Protein AF-A0A924V904-F1 (afdb_monomer)

Radius of gyration: 12.65 Å; Cα contacts (8 Å, |Δi|>4): 140; chains: 1; bounding box: 30×32×30 Å

Solvent-accessible surface area (backbone atoms only — not comparable to full-atom values): 4810 Å² total; per-residue (Å²): 133,86,78,77,81,70,84,71,75,89,46,71,84,66,39,58,74,36,45,29,16,42,66,71,53,57,96,87,47,38,48,32,30,26,78,40,76,42,80,44,97,46,92,87,53,71,69,54,40,28,32,32,32,29,73,87,79,64,50,72,48,76,44,54,52,69,55,63,67,36,69,84,48,22,41,87,35,93,116

pLDDT: mean 85.97, std 13.64, range [32.22, 96.38]

Foldseek 3Di:
DDDPPPPDDPAVVVQAQWKKAFPDDDPPQGIKGFPDFDQDPDNPDGGQKTWIAGPPPRDIDIDGVVVCVDPNTMDTDDD

Mean predicted aligned error: 5.71 Å

Sequence (79 aa):
MTITLKSIPRNPKKLLNSKWTAVRPSNKEKHFMVVKLIAPEQPTMPIEWVELEAVHSKCTQILAWRALIDPANWLQGWQ

Secondary structure (DSSP, 8-state):
----------SGGGTTT-EEEEEEEETTEEEEEEEEEPPPSSTTSPP-EEEEEETTT--EEEEEGGGGG-TTTEEES--

Structure (mmCIF, N/CA/C/O backbone):
data_AF-A0A924V904-F1
#
_entry.id   AF-A0A924V904-F1
#
loop_
_atom_site.group_PDB
_atom_site.id
_atom_site.type_symbol
_atom_site.label_atom_id
_atom_site.label_alt_id
_atom_site.label_comp_id
_atom_site.label_asym_id
_atom_site.label_entity_id
_atom_site.label_seq_id
_atom_site.pdbx_PDB_ins_code
_atom_site.Cartn_x
_atom_site.Cartn_y
_atom_site.Cartn_z
_atom_site.occupancy
_atom_site.B_iso_or_equiv
_atom_site.auth_seq_id
_atom_site.auth_comp_id
_atom_site.auth_asym_id
_atom_site.auth_atom_id
_atom_site.pdbx_PDB_model_num
ATOM 1 N N . MET A 1 1 ? 8.580 -19.686 -13.632 1.00 34.78 1 MET A N 1
ATOM 2 C CA . MET A 1 1 ? 9.289 -18.862 -12.629 1.00 34.78 1 MET A CA 1
ATOM 3 C C . MET A 1 1 ? 8.337 -18.656 -11.463 1.00 34.78 1 MET A C 1
ATOM 5 O O . MET A 1 1 ? 7.353 -17.946 -11.608 1.00 34.78 1 MET A O 1
ATOM 9 N N . THR A 1 2 ? 8.532 -19.390 -10.372 1.00 32.22 2 THR A N 1
ATOM 10 C CA . THR A 1 2 ? 7.660 -19.365 -9.190 1.00 32.22 2 THR A CA 1
ATOM 11 C C . THR A 1 2 ? 7.892 -18.076 -8.416 1.00 32.22 2 THR A C 1
ATOM 13 O O . THR A 1 2 ? 8.933 -17.900 -7.791 1.00 32.22 2 THR A O 1
ATOM 16 N N . ILE A 1 3 ? 6.931 -17.159 -8.494 1.00 47.84 3 ILE A N 1
ATOM 17 C CA . ILE A 1 3 ? 6.921 -15.938 -7.691 1.00 47.84 3 ILE A CA 1
ATOM 18 C C . ILE A 1 3 ? 6.715 -16.376 -6.239 1.00 47.84 3 ILE A C 1
ATOM 20 O O . ILE A 1 3 ? 5.662 -16.910 -5.892 1.00 47.84 3 ILE A O 1
ATOM 24 N N . THR A 1 4 ? 7.741 -16.223 -5.405 1.00 44.50 4 THR A N 1
ATOM 25 C CA . THR A 1 4 ? 7.664 -16.467 -3.964 1.00 44.50 4 THR A CA 1
ATOM 26 C C . THR A 1 4 ? 6.496 -15.662 -3.400 1.00 44.50 4 THR A C 1
ATOM 28 O O . THR A 1 4 ? 6.512 -14.432 -3.461 1.00 44.50 4 THR A O 1
ATOM 31 N N . LEU A 1 5 ? 5.475 -16.343 -2.868 1.00 51.88 5 LEU A N 1
ATOM 32 C CA . LEU A 1 5 ? 4.340 -15.715 -2.191 1.00 51.88 5 LEU A CA 1
ATOM 33 C C . LEU A 1 5 ? 4.852 -15.026 -0.921 1.00 51.88 5 LEU A C 1
ATOM 35 O O . LEU A 1 5 ? 4.862 -15.600 0.168 1.00 51.88 5 LEU A O 1
ATOM 39 N N . LYS A 1 6 ? 5.308 -13.781 -1.059 1.00 57.72 6 LYS A N 1
ATOM 40 C CA . LYS A 1 6 ? 5.491 -12.888 0.079 1.00 57.72 6 LYS A CA 1
ATOM 41 C C . LYS A 1 6 ? 4.119 -12.761 0.736 1.00 57.72 6 LYS A C 1
ATOM 43 O O . LYS A 1 6 ? 3.147 -12.449 0.055 1.00 57.72 6 LYS A O 1
ATOM 48 N N . SER A 1 7 ? 4.025 -13.118 2.016 1.00 62.56 7 SER A N 1
ATOM 49 C CA . SER A 1 7 ? 2.751 -13.215 2.735 1.00 62.56 7 SER A CA 1
ATOM 50 C C . SER A 1 7 ? 2.000 -11.887 2.668 1.00 62.56 7 SER A C 1
ATOM 52 O O . SER A 1 7 ? 2.350 -10.928 3.361 1.00 62.56 7 SER A O 1
ATOM 54 N N . ILE A 1 8 ? 0.987 -11.825 1.803 1.00 68.25 8 ILE A N 1
ATOM 55 C CA . ILE A 1 8 ? 0.189 -10.621 1.625 1.00 68.25 8 ILE A CA 1
ATOM 56 C C . ILE A 1 8 ? -0.603 -10.387 2.917 1.00 68.25 8 ILE A C 1
ATOM 58 O O . ILE A 1 8 ? -1.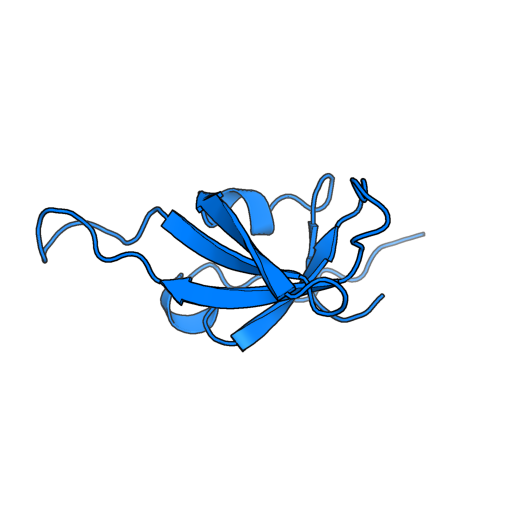353 -11.274 3.349 1.00 68.25 8 ILE A O 1
ATOM 62 N N . PRO A 1 9 ? -0.463 -9.216 3.564 1.00 68.25 9 PRO A N 1
ATOM 63 C CA . PRO A 1 9 ? -1.197 -8.929 4.784 1.00 68.25 9 PRO A CA 1
ATOM 64 C C . PRO A 1 9 ? -2.709 -8.919 4.518 1.00 68.25 9 PRO A C 1
ATOM 66 O O . PRO A 1 9 ? -3.231 -8.054 3.826 1.00 68.25 9 PRO A O 1
ATOM 69 N N . ARG A 1 10 ? -3.428 -9.869 5.130 1.00 74.31 10 ARG A N 1
ATOM 70 C CA . ARG A 1 10 ? -4.904 -9.964 5.088 1.00 74.31 10 ARG A CA 1
ATOM 71 C C . ARG A 1 10 ? -5.609 -9.049 6.093 1.00 74.31 10 ARG A C 1
ATOM 73 O O . ARG A 1 10 ? -6.825 -9.098 6.225 1.00 74.31 10 ARG A O 1
ATOM 80 N N . ASN A 1 11 ? -4.842 -8.266 6.848 1.00 83.81 11 ASN A N 1
ATOM 81 C CA . ASN A 1 11 ? -5.370 -7.316 7.814 1.00 83.81 11 ASN A CA 1
ATOM 82 C C . ASN A 1 11 ? -5.103 -5.896 7.295 1.00 83.81 11 ASN A C 1
ATOM 84 O O . ASN A 1 11 ? -3.927 -5.533 7.182 1.00 83.81 11 ASN A O 1
ATOM 88 N N . PRO A 1 12 ? -6.145 -5.083 7.041 1.00 84.44 12 PRO A N 1
ATOM 89 C CA . PRO A 1 12 ? -5.977 -3.741 6.497 1.00 84.44 12 PRO A CA 1
ATOM 90 C C . PRO A 1 12 ? -5.131 -2.840 7.401 1.00 84.44 12 PRO A C 1
ATOM 92 O O . PRO A 1 12 ? -4.370 -2.018 6.905 1.00 84.44 12 PRO A O 1
ATOM 95 N N . LYS A 1 13 ? -5.141 -3.058 8.724 1.00 86.44 13 LYS A N 1
ATOM 96 C CA . LYS A 1 13 ? -4.292 -2.307 9.667 1.00 86.44 13 LYS A CA 1
ATOM 97 C C . LYS A 1 13 ? -2.795 -2.486 9.405 1.00 86.44 13 LYS A C 1
ATOM 99 O O . LYS A 1 13 ? -2.016 -1.591 9.704 1.00 86.44 13 LYS A O 1
ATOM 104 N N . LYS A 1 14 ? -2.389 -3.623 8.827 1.00 88.12 14 LYS A N 1
ATOM 105 C CA . LYS A 1 14 ? -0.991 -3.908 8.460 1.00 88.12 14 LYS A CA 1
ATOM 106 C C . LYS A 1 14 ? -0.599 -3.342 7.092 1.00 88.12 14 LYS A C 1
ATOM 108 O O . LYS A 1 14 ? 0.559 -3.473 6.707 1.00 88.12 14 LYS A O 1
ATOM 113 N N . LEU A 1 15 ? -1.544 -2.761 6.350 1.00 90.75 15 LEU A N 1
ATOM 114 C CA . LEU A 1 15 ? -1.260 -2.161 5.051 1.00 90.75 15 LEU A CA 1
ATOM 115 C C . LEU A 1 15 ? -0.670 -0.767 5.179 1.00 90.75 15 LEU A C 1
ATOM 117 O O . LEU A 1 15 ? 0.026 -0.353 4.265 1.00 90.75 15 LEU A O 1
ATOM 121 N N . LEU A 1 16 ? -0.890 -0.049 6.278 1.00 92.56 16 LEU A N 1
ATOM 122 C CA . LEU A 1 16 ? -0.316 1.283 6.441 1.00 92.56 16 LEU A CA 1
ATOM 123 C C . LEU A 1 16 ? 1.218 1.235 6.298 1.00 92.56 16 LEU A C 1
ATOM 125 O O . LEU A 1 16 ? 1.875 0.395 6.912 1.00 92.56 16 LEU A O 1
ATOM 129 N N . ASN A 1 17 ? 1.780 2.114 5.466 1.00 92.56 17 ASN A N 1
ATOM 130 C CA . ASN A 1 17 ? 3.201 2.182 5.091 1.00 92.56 17 ASN A CA 1
ATOM 131 C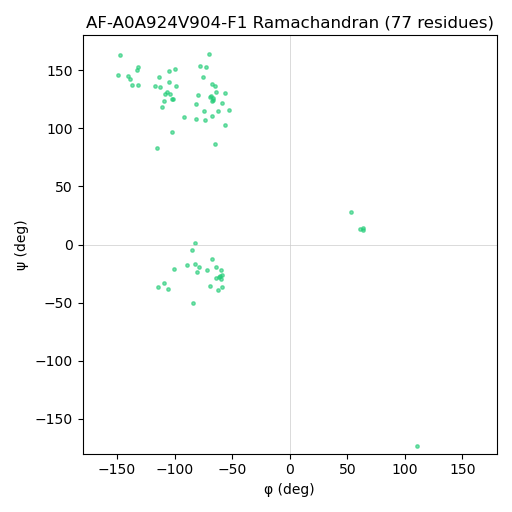 C . ASN A 1 17 ? 3.748 0.957 4.332 1.00 92.56 17 ASN A C 1
ATOM 133 O O . ASN A 1 17 ? 4.964 0.807 4.163 1.00 92.56 17 ASN A O 1
ATOM 137 N N . SER A 1 18 ? 2.877 0.065 3.853 1.00 92.81 18 SER A N 1
ATOM 138 C CA . SER A 1 18 ? 3.293 -1.042 2.992 1.00 92.81 18 SER A CA 1
ATOM 139 C C . SER A 1 18 ? 3.593 -0.557 1.572 1.00 92.81 18 SER A C 1
ATOM 141 O O . SER A 1 18 ? 2.958 0.363 1.054 1.00 92.81 18 SER A O 1
ATOM 143 N N . LYS A 1 19 ? 4.606 -1.177 0.962 1.00 94.00 19 LYS A N 1
ATOM 144 C CA . LYS A 1 19 ? 5.156 -0.826 -0.352 1.00 94.00 19 LYS A CA 1
ATOM 145 C C . LYS A 1 19 ? 4.579 -1.742 -1.423 1.00 94.00 19 LYS A C 1
ATOM 147 O O . LYS A 1 19 ? 4.551 -2.957 -1.210 1.00 94.00 19 LYS A O 1
ATOM 152 N N . TRP A 1 20 ? 4.203 -1.172 -2.560 1.00 94.00 20 TRP A N 1
ATOM 153 C CA . TRP A 1 20 ? 3.560 -1.883 -3.657 1.00 94.00 20 TRP A CA 1
ATOM 154 C C . TRP A 1 20 ? 4.104 -1.443 -5.014 1.00 94.00 20 TRP A C 1
ATOM 156 O O . TRP A 1 20 ? 4.358 -0.264 -5.251 1.00 94.00 20 TRP A O 1
ATOM 166 N N . THR A 1 21 ? 4.240 -2.406 -5.914 1.00 93.31 21 THR A N 1
ATOM 167 C CA . THR A 1 21 ? 4.560 -2.216 -7.323 1.00 93.31 21 THR A CA 1
ATOM 168 C C . THR A 1 21 ? 3.311 -2.541 -8.141 1.00 93.31 21 THR A C 1
ATOM 170 O O . THR A 1 21 ? 2.790 -3.653 -8.05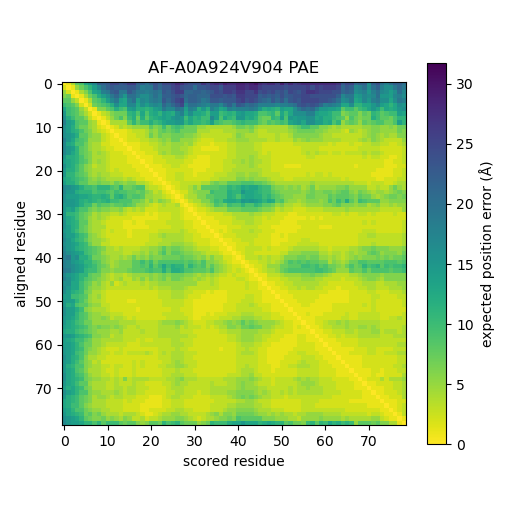3 1.00 93.31 21 THR A O 1
ATOM 173 N N . ALA A 1 22 ? 2.842 -1.599 -8.957 1.00 93.00 22 ALA A N 1
ATOM 174 C CA . ALA A 1 22 ? 1.802 -1.854 -9.946 1.00 93.00 22 ALA A CA 1
ATOM 175 C C . ALA A 1 22 ? 2.360 -2.750 -11.062 1.00 93.00 22 ALA A C 1
ATOM 177 O O . ALA A 1 22 ? 3.389 -2.441 -11.668 1.00 93.00 22 ALA A O 1
ATOM 178 N N . VAL A 1 23 ? 1.675 -3.858 -11.349 1.00 92.00 23 VAL A N 1
ATOM 179 C CA . VAL A 1 23 ? 2.024 -4.774 -12.451 1.00 92.00 23 VAL A CA 1
ATOM 180 C C . VAL A 1 23 ? 1.762 -4.112 -13.800 1.00 92.00 23 VAL A C 1
ATOM 182 O O . VAL A 1 23 ? 2.515 -4.300 -14.754 1.00 92.00 23 VAL A O 1
ATOM 185 N N . ARG A 1 24 ? 0.700 -3.307 -13.866 1.00 88.25 24 ARG A N 1
ATOM 186 C CA . ARG A 1 24 ? 0.311 -2.515 -15.032 1.00 88.25 24 ARG A CA 1
ATOM 187 C C . ARG A 1 24 ? 0.424 -1.031 -14.672 1.00 88.25 24 ARG A C 1
ATOM 189 O O . ARG A 1 24 ? -0.570 -0.447 -14.245 1.00 88.25 24 ARG A O 1
ATOM 196 N N . PRO A 1 25 ? 1.624 -0.431 -14.763 1.00 82.44 25 PRO A N 1
ATOM 197 C CA . PRO A 1 25 ? 1.807 0.971 -14.416 1.00 82.44 25 PRO A CA 1
ATOM 198 C C . PRO A 1 25 ? 1.009 1.859 -15.374 1.00 82.44 25 PRO A C 1
ATOM 200 O O . PRO A 1 25 ? 1.107 1.720 -16.594 1.00 82.44 25 PRO A O 1
ATOM 203 N N . SER A 1 26 ? 0.248 2.791 -14.814 1.00 79.94 26 SER A N 1
ATOM 204 C CA . SER A 1 26 ? -0.348 3.903 -15.555 1.00 79.94 26 SER A CA 1
ATOM 205 C C . SER A 1 26 ? 0.508 5.148 -15.335 1.00 79.94 26 SER A C 1
ATOM 207 O O . SER A 1 26 ? 1.175 5.255 -14.310 1.00 79.94 26 SER A O 1
ATOM 209 N N . ASN A 1 27 ? 0.552 6.074 -16.294 1.00 80.88 27 ASN A N 1
ATOM 210 C CA . ASN A 1 27 ? 1.250 7.364 -16.148 1.00 80.88 27 ASN A CA 1
ATOM 211 C C . ASN A 1 27 ? 2.729 7.288 -15.711 1.00 80.88 27 ASN A C 1
ATOM 213 O O . ASN A 1 27 ? 3.252 8.226 -15.116 1.00 80.88 27 ASN A O 1
ATOM 217 N N . LYS A 1 28 ? 3.431 6.189 -16.036 1.00 81.38 28 LYS A N 1
ATOM 218 C CA . LYS A 1 28 ? 4.814 5.899 -15.590 1.00 81.38 28 LYS A CA 1
ATOM 219 C C . LYS A 1 28 ? 4.959 5.727 -14.067 1.00 81.38 28 LYS A C 1
ATOM 221 O O . LYS A 1 28 ? 6.075 5.696 -13.552 1.00 81.38 28 LYS A O 1
ATOM 226 N N . GLU A 1 29 ? 3.856 5.560 -13.348 1.00 87.62 29 GLU A N 1
ATOM 227 C CA . GLU A 1 29 ? 3.834 5.316 -11.912 1.00 87.62 29 GLU A CA 1
ATOM 228 C C . GLU A 1 29 ? 3.839 3.811 -11.661 1.00 87.62 29 GLU A C 1
ATOM 230 O O . GLU A 1 29 ? 2.878 3.096 -11.944 1.00 87.62 29 GLU A O 1
ATOM 235 N N . LYS A 1 30 ? 4.964 3.317 -11.150 1.00 90.69 30 LYS A N 1
ATOM 236 C CA . LYS A 1 30 ? 5.143 1.900 -10.831 1.00 90.69 30 LYS A CA 1
ATOM 237 C C . LYS A 1 30 ? 5.098 1.645 -9.329 1.00 90.69 30 LYS A C 1
ATOM 239 O O . LYS A 1 30 ? 4.547 0.636 -8.909 1.00 90.69 30 LYS A O 1
ATOM 244 N N . HIS A 1 31 ? 5.671 2.542 -8.527 1.00 93.94 31 HIS A N 1
ATOM 245 C CA . HIS A 1 31 ? 5.811 2.363 -7.082 1.00 93.94 31 HIS A CA 1
ATOM 246 C C . HIS A 1 31 ? 4.805 3.198 -6.310 1.00 93.94 31 HIS A C 1
ATOM 248 O O . HIS A 1 31 ? 4.719 4.413 -6.486 1.00 93.94 31 HIS A O 1
ATOM 254 N N . PHE A 1 32 ? 4.111 2.528 -5.401 1.00 95.12 32 PHE A N 1
ATOM 255 C CA . PHE A 1 32 ? 3.079 3.090 -4.552 1.00 95.12 32 PHE A CA 1
ATOM 256 C C . PHE A 1 32 ? 3.305 2.685 -3.095 1.00 95.12 32 PHE A C 1
ATOM 258 O O . PHE A 1 32 ? 3.884 1.636 -2.792 1.00 95.12 32 PHE A O 1
ATOM 265 N N . MET A 1 33 ? 2.830 3.517 -2.177 1.00 95.25 33 MET A N 1
ATOM 266 C CA . MET A 1 33 ? 2.818 3.234 -0.748 1.00 95.25 33 MET A CA 1
ATOM 267 C C . MET A 1 33 ? 1.440 3.532 -0.182 1.00 95.25 33 MET A C 1
ATOM 269 O O . MET A 1 33 ? 0.848 4.554 -0.506 1.00 95.25 33 MET A O 1
ATOM 273 N N . VAL A 1 34 ? 0.932 2.662 0.684 1.00 95.25 34 VAL A N 1
ATOM 274 C CA . VAL A 1 34 ? -0.321 2.941 1.391 1.00 95.25 34 VAL A CA 1
ATOM 275 C C . VAL A 1 34 ? -0.049 3.985 2.470 1.00 95.25 34 VAL A C 1
ATOM 277 O O . VAL A 1 34 ? 0.673 3.707 3.429 1.00 95.25 34 VAL A O 1
ATOM 280 N N . VAL A 1 35 ? -0.637 5.167 2.327 1.00 96.12 35 VAL A N 1
ATOM 281 C CA . VAL A 1 35 ? -0.445 6.305 3.243 1.00 96.12 35 VAL A CA 1
ATOM 282 C C . VAL A 1 35 ? -1.597 6.467 4.227 1.00 96.12 35 VAL A C 1
ATOM 284 O O . VAL A 1 35 ? -1.416 7.051 5.294 1.00 96.12 35 VAL A O 1
ATOM 287 N N . LYS A 1 36 ? -2.775 5.914 3.914 1.00 95.38 36 LYS A N 1
ATOM 288 C CA . LYS A 1 36 ? -3.961 6.042 4.766 1.00 95.38 36 LYS A CA 1
ATOM 289 C C . LYS A 1 36 ? -4.879 4.831 4.667 1.00 95.38 36 LYS A C 1
ATOM 291 O O . LYS A 1 36 ? -5.049 4.235 3.605 1.00 95.38 36 LYS A O 1
ATOM 296 N N . LEU A 1 37 ? -5.507 4.502 5.792 1.00 94.12 37 LEU A N 1
ATOM 297 C CA . LEU A 1 37 ? -6.635 3.578 5.859 1.00 94.12 37 LEU A CA 1
ATOM 298 C C . LEU A 1 37 ? -7.907 4.410 5.993 1.00 94.12 37 LEU A C 1
ATOM 300 O O . LEU A 1 37 ? -7.997 5.246 6.895 1.00 94.12 37 LEU A O 1
ATOM 304 N N . ILE A 1 38 ? -8.870 4.210 5.102 1.00 93.81 38 ILE A N 1
ATOM 305 C CA . ILE A 1 38 ? -10.119 4.964 5.141 1.00 93.81 38 ILE A CA 1
ATOM 306 C C . ILE A 1 38 ? -11.032 4.311 6.176 1.00 93.81 38 ILE A C 1
ATOM 308 O O . ILE A 1 38 ? -11.343 3.121 6.086 1.00 93.81 3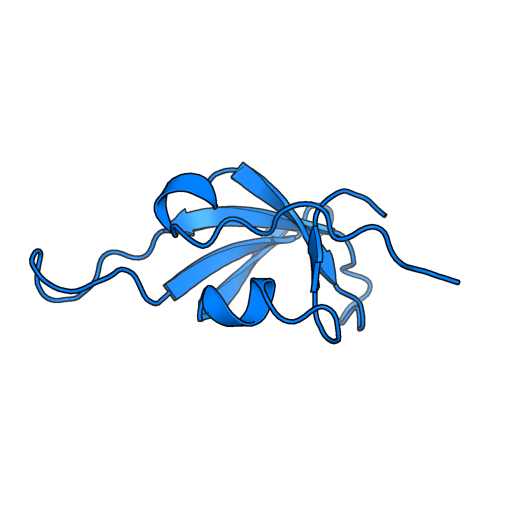8 ILE A O 1
ATOM 312 N N . ALA A 1 39 ? -11.423 5.088 7.185 1.00 89.81 39 ALA A N 1
ATOM 313 C CA . ALA A 1 39 ? -12.355 4.622 8.196 1.00 89.81 39 ALA A CA 1
ATOM 314 C C . ALA A 1 39 ? -13.726 4.357 7.549 1.00 89.81 39 ALA A C 1
ATOM 316 O O . ALA A 1 39 ? -14.174 5.163 6.730 1.00 89.81 39 ALA A O 1
ATOM 317 N N . PRO A 1 40 ? -14.382 3.238 7.883 1.00 91.12 40 PRO A N 1
ATOM 318 C CA . PRO A 1 40 ? -15.732 2.976 7.418 1.00 91.12 40 PRO A CA 1
ATOM 319 C C . PRO A 1 40 ? -16.734 3.921 8.090 1.00 91.12 40 PRO A C 1
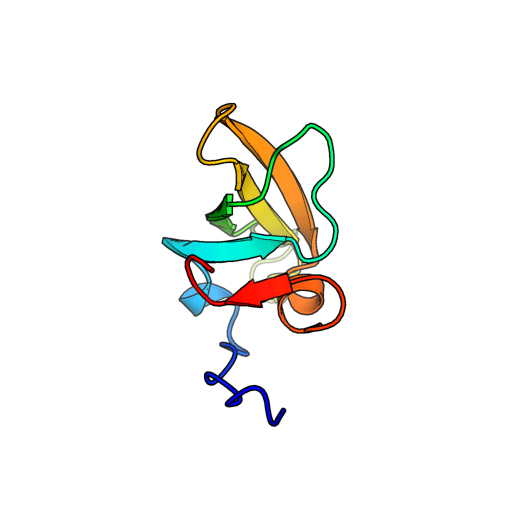ATOM 321 O O . PRO A 1 40 ? -16.442 4.521 9.124 1.00 91.12 40 PRO A O 1
ATOM 324 N N . GLU A 1 41 ? -17.932 4.016 7.513 1.00 88.88 41 GLU A N 1
ATOM 325 C CA . GLU A 1 41 ? -19.005 4.886 8.013 1.00 88.88 41 GLU A CA 1
ATOM 326 C C . GLU A 1 41 ? -19.402 4.560 9.462 1.00 88.88 41 GLU A C 1
ATOM 328 O O . GLU A 1 41 ? -19.661 5.456 10.261 1.00 88.88 41 GLU A O 1
ATOM 333 N N . GLN A 1 42 ? -19.393 3.273 9.820 1.00 90.19 42 GLN A N 1
ATOM 334 C CA . GLN A 1 42 ? -19.677 2.811 11.174 1.00 90.19 42 GLN A CA 1
ATOM 335 C C . GLN A 1 42 ? -18.419 2.209 11.811 1.00 90.19 42 GLN A C 1
ATOM 337 O O . GLN A 1 42 ? -17.769 1.375 11.180 1.00 90.19 42 GLN A O 1
ATOM 342 N N . PRO A 1 43 ? -18.098 2.520 13.081 1.00 82.44 43 PRO A N 1
ATOM 343 C CA . PRO A 1 43 ? -16.903 1.996 13.755 1.00 82.44 43 PRO A CA 1
ATOM 344 C C . PRO A 1 43 ? -16.829 0.464 13.857 1.00 82.44 43 PRO A C 1
ATOM 346 O O . PRO A 1 43 ? -15.749 -0.091 14.047 1.00 82.44 43 PRO A O 1
ATOM 349 N N . THR A 1 44 ? -17.970 -0.221 13.763 1.00 87.38 44 THR A N 1
ATOM 350 C CA . THR A 1 44 ? -18.093 -1.687 13.800 1.00 87.38 44 THR A CA 1
ATOM 351 C C . THR A 1 44 ? -17.821 -2.350 12.451 1.00 87.38 44 THR A C 1
ATOM 353 O O . THR A 1 44 ? -17.579 -3.557 12.402 1.00 87.38 44 THR A O 1
ATOM 356 N N . MET A 1 45 ? -17.853 -1.587 11.358 1.00 88.81 45 MET A N 1
ATOM 357 C CA . MET A 1 45 ? -17.622 -2.098 10.012 1.00 88.81 45 MET A CA 1
ATOM 358 C C . MET A 1 45 ? -16.121 -2.310 9.755 1.00 88.81 45 MET A C 1
ATOM 360 O O . MET A 1 45 ? -15.269 -1.663 10.372 1.00 88.81 45 MET A O 1
ATOM 364 N N . PRO A 1 46 ? -15.752 -3.226 8.846 1.00 87.81 46 PRO A N 1
ATOM 365 C CA . PRO A 1 46 ? -14.366 -3.399 8.438 1.00 87.81 46 PRO A CA 1
ATOM 366 C C . PRO A 1 46 ? -13.891 -2.245 7.544 1.00 87.81 46 PRO A C 1
ATOM 368 O O . PRO A 1 46 ? -14.661 -1.647 6.800 1.00 87.81 46 PRO A O 1
ATOM 371 N N . ILE A 1 47 ? -12.583 -1.974 7.564 1.00 90.31 47 ILE A N 1
ATOM 372 C CA . ILE A 1 47 ? -11.946 -1.080 6.587 1.00 90.31 47 ILE A CA 1
ATOM 373 C C . ILE A 1 47 ? -12.006 -1.740 5.207 1.00 90.31 47 ILE A C 1
ATOM 375 O O . ILE A 1 47 ? -11.524 -2.864 5.033 1.00 90.31 47 ILE A O 1
ATOM 379 N N . GLU A 1 48 ? -12.545 -1.021 4.228 1.00 92.50 48 GLU A N 1
ATOM 380 C CA . GLU A 1 48 ? -12.641 -1.483 2.838 1.00 92.50 48 GLU A CA 1
ATOM 381 C C . GLU A 1 48 ? -11.694 -0.736 1.899 1.00 92.50 48 GLU A C 1
ATOM 383 O O . GLU A 1 48 ? -11.131 -1.340 0.985 1.00 92.50 48 GLU A O 1
ATOM 388 N N . TRP A 1 49 ? -11.444 0.542 2.177 1.00 94.69 49 TRP A N 1
ATOM 389 C CA . TRP A 1 49 ? -10.719 1.438 1.286 1.00 94.69 49 TRP A CA 1
ATOM 390 C C . TRP A 1 49 ? -9.382 1.871 1.883 1.00 94.69 49 TRP A C 1
ATOM 392 O O . TRP A 1 49 ? -9.242 2.072 3.094 1.00 94.69 49 TRP A O 1
ATOM 402 N N . VAL A 1 50 ? -8.387 2.018 1.017 1.00 95.19 50 VAL A N 1
ATOM 403 C CA . VAL A 1 50 ? -7.059 2.529 1.360 1.00 95.19 50 VAL A CA 1
ATOM 404 C C . VAL A 1 50 ? -6.633 3.576 0.352 1.00 95.19 50 VAL A C 1
ATOM 406 O O . VAL A 1 50 ? -7.015 3.517 -0.815 1.00 95.19 50 VAL A O 1
ATOM 409 N N . GLU A 1 51 ? -5.826 4.519 0.818 1.00 96.38 51 GLU A N 1
ATOM 410 C CA . GLU A 1 51 ? -5.206 5.538 -0.017 1.00 96.38 51 GLU A CA 1
ATOM 411 C C . GLU A 1 51 ? -3.756 5.149 -0.288 1.00 96.38 51 GLU A C 1
ATOM 413 O O . GLU A 1 51 ? -2.979 4.899 0.643 1.00 96.38 51 GLU A O 1
ATOM 418 N N . LEU A 1 52 ? -3.402 5.090 -1.566 1.00 95.19 52 LEU A N 1
ATOM 419 C CA . LEU A 1 52 ? -2.042 4.891 -2.030 1.00 95.19 52 LEU A CA 1
ATOM 420 C C . LEU A 1 52 ? -1.493 6.208 -2.549 1.00 95.19 52 LEU A C 1
ATOM 422 O O . LEU A 1 52 ? -2.178 6.905 -3.285 1.00 95.19 52 LEU A O 1
ATOM 426 N N . GLU A 1 53 ? -0.234 6.484 -2.246 1.00 96.06 53 GLU A N 1
ATOM 427 C CA . GLU A 1 53 ? 0.540 7.572 -2.830 1.00 96.06 53 GLU A CA 1
ATOM 428 C C . GLU A 1 53 ? 1.590 6.995 -3.782 1.00 96.06 53 GLU A C 1
ATOM 430 O O . GLU A 1 53 ? 2.356 6.094 -3.420 1.00 96.06 53 GLU A O 1
ATOM 435 N N . ALA A 1 54 ? 1.634 7.521 -5.003 1.00 94.88 54 ALA A N 1
ATOM 436 C CA . ALA A 1 54 ? 2.696 7.262 -5.958 1.00 94.88 54 ALA A CA 1
ATOM 437 C C . ALA A 1 54 ? 4.003 7.906 -5.478 1.00 94.88 54 ALA A C 1
ATOM 439 O O . ALA A 1 54 ? 4.068 9.105 -5.206 1.00 94.88 54 ALA A O 1
ATOM 440 N N . VAL A 1 55 ? 5.084 7.124 -5.428 1.00 92.19 55 VAL A N 1
ATOM 441 C CA . VAL A 1 55 ? 6.373 7.588 -4.884 1.00 92.19 55 VAL A CA 1
ATOM 442 C C . VAL A 1 55 ? 6.944 8.759 -5.691 1.00 92.19 55 VAL A C 1
ATOM 444 O O . VAL A 1 55 ? 7.490 9.690 -5.103 1.00 92.19 55 VAL A O 1
ATOM 447 N N . HIS A 1 56 ? 6.811 8.710 -7.020 1.00 88.50 56 HIS A N 1
ATOM 448 C CA . HIS A 1 56 ? 7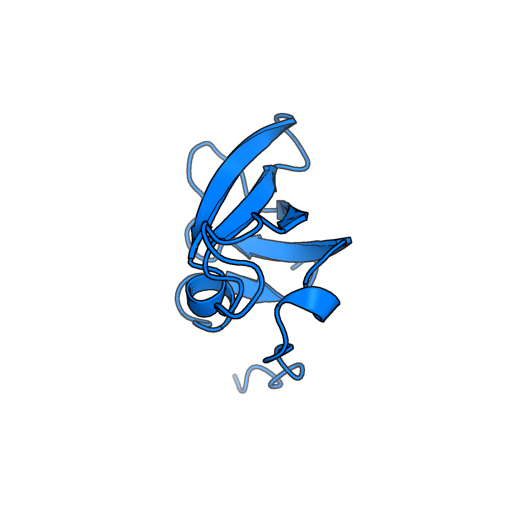.436 9.666 -7.935 1.00 88.50 56 HIS A CA 1
ATOM 449 C C . HIS A 1 56 ? 6.622 10.953 -8.121 1.00 88.50 56 HIS A C 1
ATOM 451 O O . HIS A 1 56 ? 7.161 12.048 -8.018 1.00 88.50 56 HIS A O 1
ATOM 457 N N . SER A 1 57 ? 5.330 10.829 -8.417 1.00 91.44 57 SER A N 1
ATOM 458 C CA . SER A 1 57 ? 4.451 11.957 -8.751 1.00 91.44 57 SER A CA 1
ATOM 459 C C . SER A 1 57 ? 3.776 12.584 -7.533 1.00 91.44 57 SER A C 1
ATOM 461 O O . SER A 1 57 ? 3.249 13.686 -7.645 1.00 91.44 57 SER A O 1
ATOM 463 N N . LYS A 1 58 ? 3.749 11.875 -6.394 1.00 92.75 58 LYS A N 1
ATOM 464 C CA . LYS A 1 58 ? 2.931 12.217 -5.221 1.00 92.75 58 LYS A CA 1
ATOM 465 C C . LYS A 1 58 ? 1.423 12.220 -5.483 1.00 92.75 58 LYS A C 1
ATOM 467 O O . LYS A 1 58 ? 0.661 12.680 -4.640 1.00 92.75 58 LYS A O 1
ATOM 472 N N . CYS A 1 59 ? 0.973 11.671 -6.612 1.00 92.44 59 CYS A N 1
ATOM 473 C CA . CYS A 1 59 ? -0.448 11.471 -6.862 1.00 92.44 59 CYS A CA 1
ATOM 474 C C . CYS A 1 59 ? -1.009 10.417 -5.909 1.00 92.44 59 CYS A C 1
ATOM 476 O O . CYS A 1 59 ? -0.391 9.371 -5.690 1.00 92.44 59 CYS A O 1
ATOM 478 N N . THR A 1 60 ? -2.199 10.678 -5.373 1.00 93.75 60 THR A N 1
ATOM 479 C CA . THR A 1 60 ? -2.904 9.728 -4.520 1.00 93.75 60 THR A CA 1
ATOM 480 C C . THR A 1 60 ? -4.057 9.070 -5.262 1.00 93.75 60 THR A C 1
ATOM 482 O O . THR A 1 60 ? -4.660 9.644 -6.170 1.00 93.75 60 THR A O 1
ATOM 485 N N . GLN A 1 61 ? -4.350 7.826 -4.899 1.00 93.56 61 GLN A N 1
ATOM 486 C CA . GLN A 1 61 ? -5.500 7.088 -5.403 1.00 93.56 61 GLN A CA 1
ATOM 487 C C . GLN A 1 61 ? -6.131 6.265 -4.288 1.00 93.56 61 GLN A C 1
ATOM 489 O O . GLN A 1 61 ? -5.436 5.734 -3.420 1.00 93.56 61 GLN A O 1
ATOM 494 N N . ILE A 1 62 ? -7.454 6.139 -4.332 1.00 94.94 62 ILE A N 1
ATO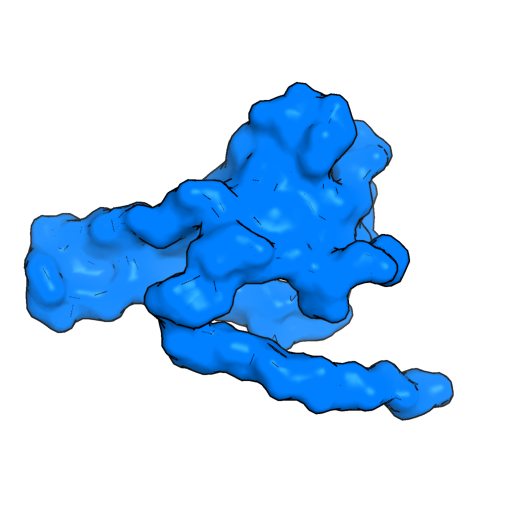M 495 C CA . ILE A 1 62 ? -8.221 5.337 -3.383 1.00 94.94 62 ILE A CA 1
ATOM 496 C C . ILE A 1 62 ? -8.690 4.075 -4.093 1.00 94.94 62 ILE A C 1
ATOM 498 O O . ILE A 1 62 ? -9.248 4.138 -5.187 1.00 94.94 62 ILE A O 1
ATOM 502 N N . LEU A 1 63 ? -8.479 2.925 -3.461 1.00 94.31 63 LEU A N 1
ATOM 503 C CA . LEU A 1 63 ? -8.954 1.641 -3.968 1.00 94.31 63 LEU A CA 1
ATOM 504 C C . LEU A 1 63 ? -9.309 0.687 -2.833 1.00 94.31 63 LEU A C 1
ATOM 506 O O . LEU A 1 63 ? -8.924 0.884 -1.675 1.00 94.31 63 LEU A O 1
ATOM 510 N N . ALA A 1 64 ? -10.061 -0.358 -3.173 1.00 93.94 64 ALA A N 1
ATOM 511 C CA . ALA A 1 64 ? -10.394 -1.410 -2.232 1.00 93.94 64 ALA A CA 1
ATOM 512 C C . ALA A 1 64 ? -9.119 -2.168 -1.866 1.00 93.94 64 ALA A C 1
ATOM 514 O O . ALA A 1 64 ? -8.446 -2.714 -2.741 1.00 93.94 64 ALA A O 1
ATOM 515 N N . TRP A 1 65 ? -8.793 -2.259 -0.579 1.00 92.06 65 TRP A N 1
ATOM 516 C CA . TRP A 1 65 ? -7.511 -2.827 -0.148 1.00 92.06 65 TRP A CA 1
ATOM 517 C C . TRP A 1 65 ? -7.302 -4.272 -0.607 1.00 92.06 65 TRP A C 1
ATOM 519 O O . TRP A 1 65 ? -6.171 -4.710 -0.796 1.00 92.06 65 TRP A O 1
ATOM 529 N N . ARG A 1 66 ? -8.397 -5.006 -0.834 1.00 91.06 66 ARG A N 1
ATOM 530 C CA . ARG A 1 66 ? -8.382 -6.368 -1.374 1.00 91.06 66 ARG A CA 1
ATOM 531 C C . ARG A 1 66 ? -7.749 -6.451 -2.765 1.00 91.06 66 ARG A C 1
ATOM 533 O O . ARG A 1 66 ? -7.186 -7.490 -3.085 1.00 91.06 66 ARG A O 1
ATOM 540 N N . ALA A 1 67 ? -7.777 -5.379 -3.559 1.00 91.00 67 ALA A N 1
ATOM 541 C CA . ALA A 1 67 ? -7.119 -5.357 -4.864 1.00 91.00 67 ALA A CA 1
ATOM 542 C C . ALA A 1 67 ? -5.594 -5.497 -4.740 1.00 91.00 67 ALA A C 1
ATOM 544 O O . ALA 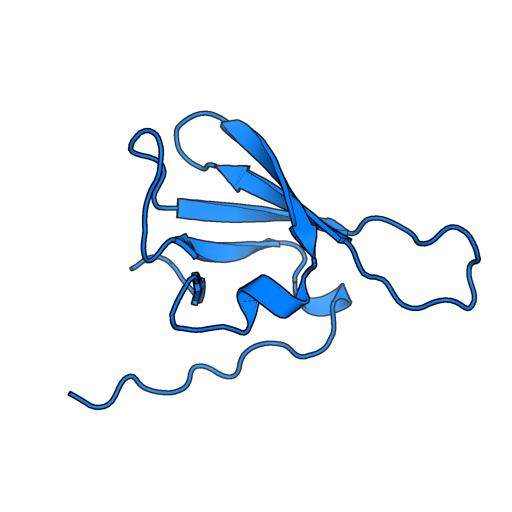A 1 67 ? -4.977 -6.102 -5.607 1.00 91.00 67 ALA A O 1
ATOM 545 N N . LEU A 1 68 ? -4.991 -5.041 -3.632 1.00 89.81 68 LEU A N 1
ATOM 546 C CA . LEU A 1 68 ? -3.562 -5.241 -3.353 1.00 89.81 68 LEU A CA 1
ATOM 547 C C . LEU A 1 68 ? -3.194 -6.720 -3.171 1.00 89.81 68 LEU A C 1
ATOM 549 O O . LEU A 1 68 ? -2.029 -7.085 -3.268 1.00 89.81 68 LEU A O 1
ATOM 553 N N . ILE A 1 69 ? -4.175 -7.581 -2.889 1.00 88.19 69 ILE A N 1
ATOM 554 C CA . ILE A 1 69 ? -3.952 -9.022 -2.745 1.00 88.19 69 ILE A CA 1
ATOM 555 C C . ILE A 1 69 ? -3.842 -9.715 -4.099 1.00 88.19 69 ILE A C 1
ATOM 557 O O . ILE A 1 69 ? -3.301 -10.814 -4.168 1.00 88.19 69 ILE A O 1
ATOM 561 N N . ASP A 1 70 ? -4.333 -9.090 -5.166 1.00 89.12 70 ASP A N 1
ATOM 562 C CA . ASP A 1 70 ? -4.305 -9.673 -6.495 1.00 89.12 70 ASP A CA 1
ATOM 563 C C . ASP A 1 70 ? -2.925 -9.481 -7.156 1.00 89.12 70 ASP A C 1
ATOM 565 O O . ASP A 1 70 ? -2.599 -8.368 -7.591 1.00 89.12 70 ASP A O 1
ATOM 569 N N . PRO A 1 71 ? -2.123 -10.557 -7.299 1.00 87.44 71 PRO A N 1
ATOM 570 C CA . PRO A 1 71 ? -0.803 -10.479 -7.912 1.00 87.44 71 PRO A CA 1
ATOM 571 C C . PRO A 1 71 ? -0.847 -10.165 -9.411 1.00 87.44 71 PRO A C 1
ATOM 573 O O . PRO A 1 71 ? 0.195 -9.858 -9.986 1.00 87.44 71 PRO A O 1
ATOM 576 N N . ALA A 1 72 ? -2.013 -10.237 -10.065 1.00 88.88 72 ALA A N 1
ATOM 577 C CA . ALA A 1 72 ? -2.164 -9.810 -11.454 1.00 88.88 72 ALA A CA 1
ATOM 578 C C . ALA A 1 72 ? -2.109 -8.281 -11.604 1.00 88.88 72 ALA A C 1
ATOM 580 O O . ALA A 1 72 ? -1.803 -7.779 -12.688 1.00 88.88 72 ALA A O 1
ATOM 581 N N . ASN A 1 73 ? -2.388 -7.550 -10.521 1.00 89.44 73 ASN A N 1
ATOM 582 C CA . ASN A 1 73 ? -2.447 -6.093 -10.501 1.00 89.44 73 ASN A CA 1
ATOM 583 C C . ASN A 1 73 ? -1.353 -5.473 -9.621 1.00 89.44 73 ASN A C 1
ATOM 585 O O . ASN A 1 73 ? -0.788 -4.442 -9.996 1.00 89.44 73 ASN A O 1
ATOM 589 N N . TRP A 1 74 ? -1.006 -6.110 -8.499 1.00 92.19 74 TRP A N 1
ATOM 590 C CA . TRP A 1 74 ? -0.115 -5.546 -7.486 1.00 92.19 74 TRP A CA 1
ATOM 591 C C . TRP A 1 74 ? 0.898 -6.558 -6.954 1.00 92.19 74 TRP A C 1
ATOM 593 O O . TRP A 1 74 ? 0.567 -7.689 -6.619 1.00 92.19 74 TRP A O 1
ATOM 603 N N . LEU A 1 75 ? 2.146 -6.123 -6.802 1.00 91.62 75 LEU A N 1
ATOM 604 C CA . LEU A 1 75 ? 3.212 -6.895 -6.167 1.00 91.62 75 LEU A CA 1
ATOM 605 C C . LEU A 1 75 ? 3.686 -6.179 -4.910 1.00 91.62 75 LEU A C 1
ATOM 607 O O . LEU A 1 75 ? 3.889 -4.968 -4.914 1.00 91.62 75 LEU A O 1
ATOM 611 N N . GLN A 1 76 ? 3.888 -6.918 -3.824 1.00 90.12 76 GLN A N 1
ATOM 612 C CA . GLN A 1 76 ? 4.356 -6.327 -2.577 1.00 90.12 76 GLN A CA 1
ATOM 613 C C . GLN A 1 76 ? 5.874 -6.093 -2.601 1.00 90.12 76 GLN A C 1
ATOM 615 O O . GLN A 1 76 ? 6.661 -7.022 -2.786 1.00 90.12 76 GLN A O 1
ATOM 620 N N . GLY A 1 77 ? 6.294 -4.874 -2.272 1.00 89.00 77 GLY A N 1
ATOM 621 C CA . GLY A 1 77 ? 7.688 -4.436 -2.257 1.00 89.00 77 GLY A CA 1
ATOM 622 C C . GLY A 1 77 ? 8.006 -3.440 -3.367 1.00 89.00 77 GLY A C 1
ATOM 623 O O . GLY A 1 77 ? 7.117 -2.957 -4.057 1.00 89.00 77 GLY A O 1
ATOM 624 N N . TRP A 1 78 ? 9.290 -3.114 -3.498 1.00 86.06 78 TRP A N 1
ATOM 625 C CA . TRP A 1 78 ? 9.814 -2.359 -4.632 1.00 86.06 78 TRP A CA 1
ATOM 626 C C . TRP A 1 78 ? 10.490 -3.345 -5.569 1.00 86.06 78 TRP A C 1
ATOM 628 O O . TRP A 1 78 ? 11.623 -3.762 -5.335 1.00 86.06 78 TRP A O 1
ATOM 638 N N . GLN A 1 79 ? 9.742 -3.757 -6.583 1.00 75.56 79 GLN A N 1
ATOM 639 C CA . GLN A 1 79 ? 10.234 -4.528 -7.722 1.00 75.56 79 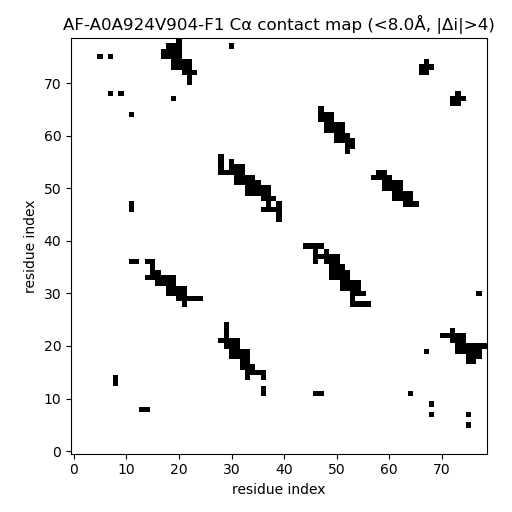GLN A CA 1
ATOM 640 C C . GLN A 1 79 ? 10.049 -3.720 -9.006 1.00 75.56 79 GLN A C 1
ATOM 642 O O . GLN A 1 79 ? 9.253 -2.749 -8.999 1.00 75.56 79 GLN A O 1
#

Nearest PDB structures (foldseek):
  6vw0-assembly1_M  TM=7.007E-01  e=6.344E-01  Mycobacterium tuberculosis
  6ee8-assembly1_M  TM=6.939E-01  e=8.487E-01  Mycobacterium tuberculosis
  2lt1-assembly1_A  TM=6.336E-01  e=8.007E-01  Myxococcus xanthus
  7cna-assembly1_A  TM=6.066E-01  e=7.554E-01  Homo sapiens
  5nrs-assembly1_A  TM=5.858E-01  e=2.283E+00  Homo sapiens